Protein AF-A0A925JQT7-F1 (afdb_monomer)

Solvent-accessible surface area (backbone atoms only — not comparable to full-atom values): 4454 Å² total; per-residue (Å²): 122,68,64,64,55,52,50,47,62,68,36,48,61,48,50,68,44,87,50,96,82,28,62,66,55,18,55,50,37,51,52,48,51,51,51,51,51,50,52,48,55,46,46,69,53,46,52,60,52,50,50,55,53,49,52,55,49,49,55,54,51,46,60,72,73,51,84,83,79,84,86,82,82,90,122

Structure (mmCIF, N/CA/C/O backbone):
data_AF-A0A925JQT7-F1
#
_entry.id   AF-A0A925JQT7-F1
#
loop_
_atom_site.group_PDB
_atom_site.id
_atom_site.type_symbol
_atom_site.label_atom_id
_atom_site.label_alt_id
_atom_site.label_comp_id
_atom_site.label_asym_id
_atom_site.label_entity_id
_atom_site.label_seq_id
_atom_site.pdbx_PDB_ins_code
_atom_site.Cartn_x
_atom_site.Cartn_y
_atom_site.Cartn_z
_atom_site.occupancy
_atom_site.B_iso_or_equiv
_atom_site.auth_seq_id
_atom_site.auth_comp_id
_atom_site.auth_asym_id
_atom_site.auth_atom_id
_atom_site.pdbx_PDB_model_num
ATOM 1 N N . MET A 1 1 ? -1.547 8.906 -1.722 1.00 71.38 1 MET A N 1
ATOM 2 C CA . MET A 1 1 ? -1.178 8.023 -2.853 1.00 71.38 1 MET A CA 1
ATOM 3 C C . MET A 1 1 ? -0.049 8.549 -3.730 1.00 71.38 1 MET A C 1
ATOM 5 O O . MET A 1 1 ? 0.236 7.956 -4.752 1.00 71.38 1 MET A O 1
ATOM 9 N N . MET A 1 2 ? 0.678 9.587 -3.317 1.00 88.56 2 MET A N 1
ATOM 10 C CA . MET A 1 2 ? 1.779 10.150 -4.105 1.00 88.56 2 MET A CA 1
ATOM 11 C C . MET A 1 2 ? 3.023 9.241 -4.155 1.00 88.56 2 MET A C 1
ATOM 13 O O . MET A 1 2 ? 3.681 9.141 -5.184 1.00 88.56 2 MET A O 1
ATOM 17 N N . THR A 1 3 ? 3.309 8.528 -3.061 1.00 87.88 3 THR A N 1
ATOM 18 C CA . THR A 1 3 ? 4.516 7.706 -2.879 1.00 87.88 3 THR A CA 1
ATOM 19 C C . THR A 1 3 ? 4.556 6.455 -3.758 1.00 87.88 3 THR A C 1
ATOM 21 O O . THR A 1 3 ? 5.583 6.197 -4.378 1.00 87.88 3 THR A O 1
ATOM 24 N N . THR A 1 4 ? 3.456 5.703 -3.873 1.00 86.50 4 THR A N 1
ATOM 25 C CA . THR A 1 4 ? 3.418 4.477 -4.695 1.00 86.50 4 THR A CA 1
ATOM 26 C C . THR A 1 4 ? 3.582 4.787 -6.182 1.00 86.50 4 THR A C 1
ATOM 28 O O . THR A 1 4 ? 4.380 4.142 -6.853 1.00 86.50 4 THR A O 1
ATOM 31 N N . PHE A 1 5 ? 2.891 5.812 -6.694 1.00 85.06 5 PHE A N 1
ATOM 32 C CA . PHE A 1 5 ? 3.025 6.215 -8.097 1.00 85.06 5 PHE A CA 1
ATOM 33 C C . PHE A 1 5 ? 4.433 6.725 -8.417 1.00 85.06 5 PHE A C 1
ATOM 35 O O . PHE A 1 5 ? 5.000 6.323 -9.428 1.00 85.06 5 PHE A O 1
ATOM 42 N N . ALA A 1 6 ? 5.028 7.542 -7.542 1.00 88.81 6 ALA A N 1
ATOM 43 C CA . ALA A 1 6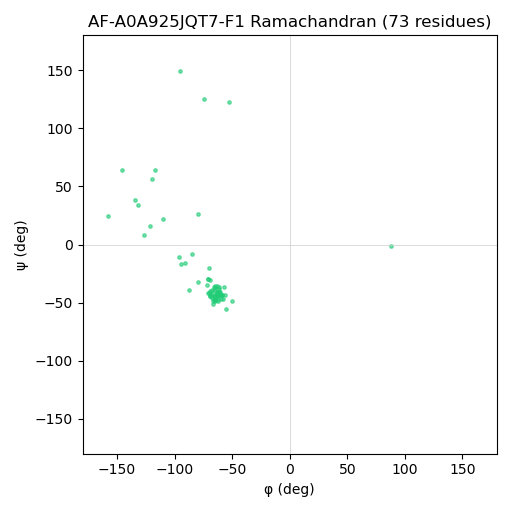 ? 6.403 8.004 -7.718 1.00 88.81 6 ALA A CA 1
ATOM 44 C C . ALA A 1 6 ? 7.407 6.837 -7.748 1.00 88.81 6 ALA A C 1
ATOM 46 O O . ALA A 1 6 ? 8.315 6.826 -8.577 1.00 88.81 6 ALA A O 1
ATOM 47 N N . MET A 1 7 ? 7.219 5.830 -6.890 1.00 88.94 7 MET A N 1
ATOM 48 C CA . MET A 1 7 ? 8.086 4.652 -6.845 1.00 88.94 7 MET A CA 1
ATOM 49 C C . MET A 1 7 ? 7.942 3.775 -8.098 1.00 88.94 7 MET A C 1
ATOM 51 O O . MET A 1 7 ? 8.952 3.375 -8.672 1.00 88.94 7 MET A O 1
ATOM 55 N N . ILE A 1 8 ? 6.713 3.538 -8.573 1.00 85.00 8 ILE A N 1
ATOM 56 C CA . ILE A 1 8 ? 6.462 2.782 -9.812 1.00 85.00 8 ILE A CA 1
ATOM 57 C C . ILE A 1 8 ? 7.076 3.504 -11.017 1.00 85.00 8 ILE A C 1
ATOM 59 O O . ILE A 1 8 ? 7.793 2.882 -11.796 1.00 85.00 8 ILE A O 1
ATOM 63 N N . LEU A 1 9 ? 6.857 4.815 -11.149 1.00 85.56 9 LEU A N 1
ATOM 64 C CA . LEU A 1 9 ? 7.409 5.607 -12.254 1.00 85.56 9 LEU A CA 1
ATOM 65 C C . LEU A 1 9 ? 8.944 5.699 -12.201 1.00 85.56 9 LEU A C 1
ATOM 67 O O . LEU A 1 9 ? 9.590 5.640 -13.243 1.00 85.56 9 LEU A O 1
ATOM 71 N N . GLY A 1 10 ? 9.537 5.788 -11.006 1.00 85.56 10 GLY A N 1
ATOM 72 C CA . GLY A 1 10 ? 10.993 5.806 -10.826 1.00 85.56 10 GLY A CA 1
ATOM 73 C C . GLY A 1 10 ? 11.674 4.461 -11.106 1.00 85.56 10 GLY A C 1
ATOM 74 O O . GLY A 1 10 ? 12.822 4.435 -11.547 1.00 85.56 10 GLY A O 1
ATOM 75 N N . MET A 1 11 ? 10.974 3.342 -10.890 1.00 84.00 11 MET A N 1
ATOM 76 C CA . MET A 1 11 ? 11.478 1.990 -11.172 1.00 84.00 11 MET A CA 1
ATOM 77 C C . MET A 1 11 ? 11.135 1.493 -12.583 1.00 84.00 11 MET A C 1
ATOM 79 O O . MET A 1 11 ? 11.777 0.561 -13.065 1.00 84.00 11 MET A O 1
ATOM 83 N N . LEU A 1 12 ? 10.193 2.138 -13.275 1.00 82.44 12 LEU A N 1
ATOM 84 C CA . LEU A 1 12 ? 9.811 1.838 -14.658 1.00 82.44 12 LEU A CA 1
ATOM 85 C C . LEU A 1 12 ? 11.011 1.753 -15.631 1.00 82.44 12 LEU A C 1
ATOM 87 O O . LEU A 1 12 ? 11.110 0.757 -16.348 1.00 82.44 12 LEU A O 1
ATOM 91 N N . PRO A 1 13 ? 11.967 2.712 -15.654 1.00 79.44 13 PRO A N 1
ATOM 92 C CA . PRO A 1 13 ? 13.131 2.605 -16.536 1.00 79.44 13 PRO A CA 1
ATOM 93 C C . PRO A 1 13 ? 14.114 1.509 -16.095 1.00 79.44 13 PRO A C 1
ATOM 95 O O . PRO A 1 13 ? 14.766 0.899 -16.939 1.00 79.44 13 PRO A O 1
ATOM 98 N N . LEU A 1 14 ? 14.201 1.211 -14.791 1.00 79.31 14 LEU A N 1
ATOM 99 C CA . LEU A 1 14 ? 15.040 0.123 -14.271 1.00 79.31 14 LEU A CA 1
ATOM 100 C C . LEU A 1 14 ? 14.501 -1.246 -14.705 1.00 79.31 14 LEU A C 1
ATOM 102 O O . LEU A 1 14 ? 15.284 -2.110 -15.099 1.00 79.31 14 LEU A O 1
ATOM 106 N N . ALA A 1 15 ? 13.176 -1.407 -14.710 1.00 76.75 15 ALA A N 1
ATOM 107 C CA . ALA A 1 15 ? 12.488 -2.607 -15.183 1.00 76.75 15 ALA A CA 1
ATOM 108 C C . ALA A 1 15 ? 12.561 -2.796 -16.714 1.00 76.75 15 ALA A C 1
ATOM 110 O O . ALA A 1 15 ? 12.389 -3.904 -17.216 1.00 76.75 15 ALA A O 1
ATOM 111 N N . TYR A 1 16 ? 12.829 -1.737 -17.485 1.00 78.44 16 TYR A N 1
ATOM 112 C CA . TYR A 1 16 ? 13.006 -1.833 -18.942 1.00 78.44 16 TYR A CA 1
ATOM 113 C C . TYR A 1 16 ? 14.481 -1.939 -19.371 1.00 78.44 16 TYR A C 1
ATOM 115 O O . TYR A 1 16 ? 14.788 -2.240 -20.526 1.00 78.44 16 TYR A O 1
ATOM 123 N N . SER A 1 17 ? 15.421 -1.707 -18.450 1.00 75.06 17 SER A N 1
ATOM 124 C CA . SER A 1 17 ? 16.855 -1.718 -18.750 1.00 75.06 17 SER A CA 1
ATOM 125 C C . SER A 1 17 ? 17.403 -3.144 -18.952 1.00 75.06 17 SER A C 1
ATOM 127 O O . SER A 1 17 ? 17.274 -4.007 -18.080 1.00 75.06 17 SER A O 1
ATOM 129 N N . HIS A 1 18 ? 18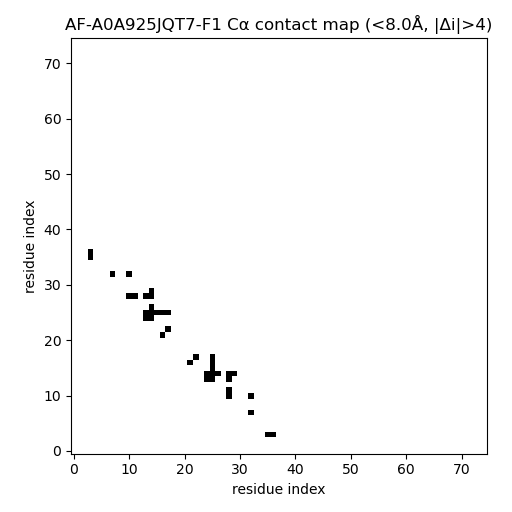.041 -3.379 -20.106 1.00 66.06 18 HIS A N 1
ATOM 130 C CA . H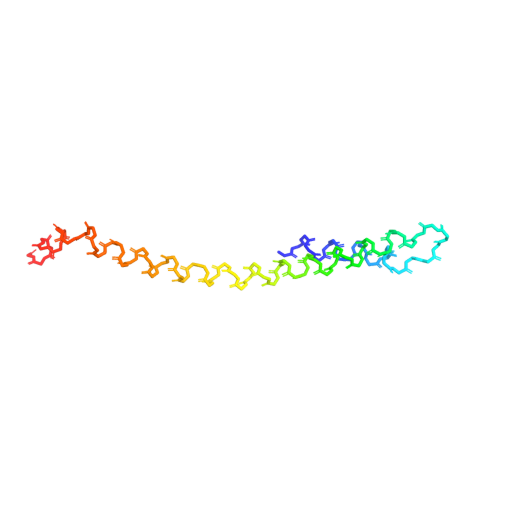IS A 1 18 ? 18.629 -4.662 -20.537 1.00 66.06 18 HIS A CA 1
ATOM 131 C C . HIS A 1 18 ? 20.144 -4.526 -20.782 1.00 66.06 18 HIS A C 1
ATOM 133 O O . HIS A 1 18 ? 20.640 -4.756 -21.882 1.00 66.06 18 HIS A O 1
ATOM 139 N N . SER A 1 19 ? 20.88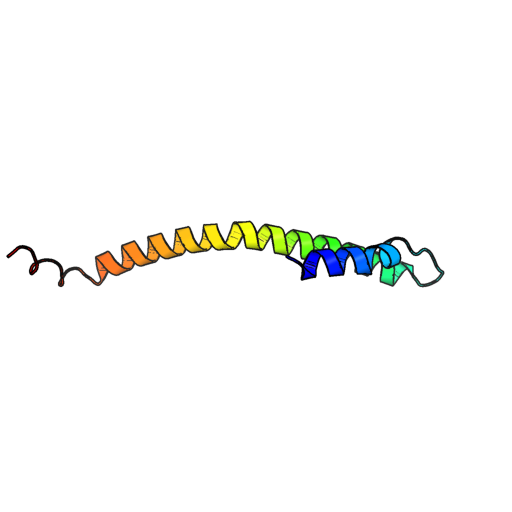6 -4.079 -19.769 1.00 73.19 19 SER A N 1
ATOM 140 C CA . SER A 1 19 ? 22.351 -3.991 -19.820 1.00 73.19 19 SER A CA 1
ATOM 141 C C . SER A 1 19 ? 22.976 -5.248 -19.189 1.00 73.19 19 SER A C 1
ATOM 143 O O . SER A 1 19 ? 22.381 -5.805 -18.265 1.00 73.19 19 SER A O 1
ATOM 145 N N . PRO A 1 20 ? 24.166 -5.718 -19.609 1.00 67.19 20 PRO A N 1
ATOM 146 C CA . PRO A 1 20 ? 24.842 -6.835 -18.947 1.00 67.19 20 PRO A CA 1
ATOM 147 C C . PRO A 1 20 ? 24.978 -6.582 -17.433 1.00 67.19 20 PRO A C 1
ATOM 149 O O . PRO A 1 20 ? 25.512 -5.557 -17.012 1.00 67.19 20 PRO A O 1
ATOM 152 N N . GLY A 1 21 ? 24.439 -7.487 -16.608 1.00 74.00 21 GLY A N 1
ATOM 153 C CA . GLY A 1 21 ? 24.373 -7.331 -15.146 1.00 74.00 21 GLY A CA 1
ATOM 154 C C . GLY A 1 21 ? 23.138 -6.587 -14.604 1.00 74.00 21 GLY A C 1
ATOM 155 O O . GLY A 1 21 ? 22.990 -6.471 -13.386 1.00 74.00 21 GLY A O 1
ATOM 156 N N . SER A 1 22 ? 22.222 -6.112 -15.458 1.00 76.38 22 SER A N 1
ATOM 157 C CA . SER A 1 22 ? 20.958 -5.487 -15.028 1.00 76.38 22 SER A CA 1
ATOM 158 C C . SER A 1 22 ? 19.833 -6.486 -14.755 1.00 76.38 22 SER A C 1
ATOM 160 O O . SER A 1 22 ? 18.818 -6.090 -14.191 1.00 76.38 22 SER A O 1
ATOM 162 N N . GLU A 1 23 ? 20.011 -7.771 -15.073 1.00 79.81 23 GLU A N 1
ATOM 163 C CA . GLU A 1 23 ? 18.991 -8.817 -14.890 1.00 79.81 23 GLU A CA 1
ATOM 164 C C . GLU A 1 23 ? 18.507 -8.914 -13.435 1.00 79.81 23 GLU A C 1
ATOM 166 O O . GLU A 1 23 ? 17.305 -8.919 -13.174 1.00 79.81 23 GLU A O 1
ATOM 171 N N . PHE A 1 24 ? 19.434 -8.865 -12.471 1.00 81.62 24 PHE A N 1
ATOM 172 C CA . PHE A 1 24 ? 19.101 -8.847 -11.042 1.00 81.62 24 PHE A CA 1
ATOM 173 C C . PHE A 1 24 ? 18.306 -7.601 -10.635 1.00 81.62 24 PHE A C 1
ATOM 175 O O . PHE A 1 24 ? 17.343 -7.692 -9.874 1.00 81.62 24 PHE A O 1
ATOM 182 N N . LYS A 1 25 ? 18.688 -6.426 -11.151 1.00 83.81 25 LYS A N 1
ATOM 183 C CA . LYS A 1 25 ? 18.007 -5.158 -10.850 1.00 83.81 25 LYS A CA 1
ATOM 184 C C . LYS A 1 25 ? 16.611 -5.106 -11.464 1.00 83.81 25 LYS A C 1
ATOM 186 O O . LYS A 1 25 ? 15.682 -4.624 -10.821 1.00 83.81 25 LYS A O 1
ATOM 191 N N . ASN A 1 26 ? 16.473 -5.618 -12.682 1.00 85.00 26 ASN A N 1
ATOM 192 C CA . ASN A 1 26 ? 15.212 -5.685 -13.402 1.00 85.00 26 ASN A CA 1
ATOM 193 C C . ASN A 1 26 ? 14.236 -6.646 -12.698 1.00 85.00 26 ASN A C 1
ATOM 195 O O . ASN A 1 26 ? 13.119 -6.255 -12.356 1.00 85.00 26 ASN A O 1
ATOM 199 N N . GLY A 1 27 ? 14.698 -7.853 -12.347 1.00 86.81 27 GLY A N 1
ATOM 200 C CA . GLY A 1 27 ? 13.904 -8.814 -11.576 1.00 86.81 27 GLY A CA 1
ATOM 201 C C . GLY A 1 27 ? 13.457 -8.264 -10.218 1.00 86.81 27 GLY A C 1
ATOM 202 O O . GLY A 1 27 ? 12.285 -8.372 -9.856 1.00 86.81 27 GLY A O 1
ATOM 203 N N . MET A 1 28 ? 14.354 -7.591 -9.490 1.00 89.25 28 MET A N 1
ATOM 204 C CA . MET A 1 28 ? 14.019 -6.942 -8.218 1.00 89.25 28 MET A CA 1
ATOM 205 C C . MET A 1 28 ? 12.972 -5.828 -8.386 1.00 89.25 28 MET A C 1
ATOM 207 O O . MET A 1 28 ? 12.052 -5.727 -7.572 1.00 89.25 28 MET A O 1
ATOM 211 N N . ALA A 1 29 ? 13.074 -5.011 -9.440 1.00 87.69 29 ALA A N 1
ATOM 212 C CA . ALA A 1 29 ? 12.116 -3.942 -9.719 1.00 87.69 29 ALA A CA 1
ATOM 213 C C . ALA A 1 29 ? 10.702 -4.489 -9.980 1.00 87.69 29 ALA A C 1
ATOM 215 O O . ALA A 1 29 ? 9.735 -3.977 -9.414 1.00 87.69 29 ALA A O 1
ATOM 216 N N . TRP A 1 30 ? 10.576 -5.568 -10.758 1.00 88.62 30 TRP A N 1
ATOM 217 C CA . TRP A 1 30 ? 9.288 -6.230 -10.999 1.00 88.62 30 TRP A CA 1
ATOM 218 C C . TRP A 1 30 ? 8.638 -6.757 -9.716 1.00 88.62 30 TRP A C 1
ATOM 220 O O . TRP A 1 30 ? 7.439 -6.551 -9.505 1.00 88.62 30 TRP A O 1
ATOM 230 N N . VAL A 1 31 ? 9.423 -7.378 -8.829 1.00 92.12 31 VAL A N 1
ATOM 231 C CA . VAL A 1 31 ? 8.930 -7.873 -7.531 1.00 92.12 31 VAL A CA 1
ATOM 232 C C . VAL A 1 31 ? 8.408 -6.726 -6.665 1.00 92.12 31 VAL A C 1
ATOM 234 O O . VAL A 1 31 ? 7.334 -6.842 -6.074 1.00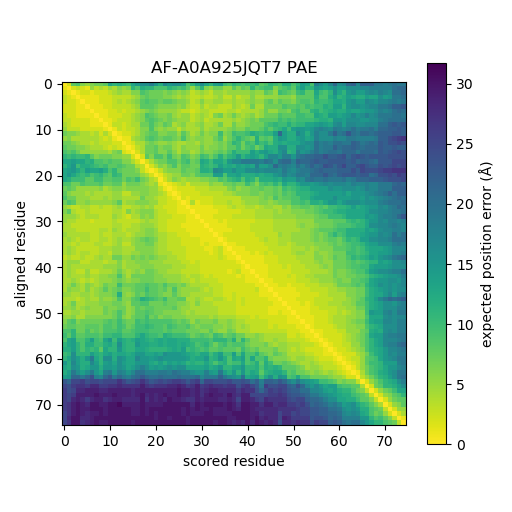 92.12 31 VAL A O 1
ATOM 237 N N . LEU A 1 32 ? 9.128 -5.602 -6.611 1.00 91.00 32 LEU A N 1
ATOM 238 C CA . LEU A 1 32 ? 8.713 -4.435 -5.831 1.00 91.00 32 LEU A CA 1
ATOM 239 C C . LEU A 1 32 ? 7.426 -3.811 -6.376 1.00 91.00 32 LEU A C 1
ATOM 241 O O . LEU A 1 32 ? 6.507 -3.552 -5.601 1.00 91.00 32 LEU A O 1
ATOM 245 N N . ILE A 1 33 ? 7.320 -3.619 -7.694 1.00 89.88 33 ILE A N 1
ATOM 246 C CA . ILE A 1 33 ? 6.114 -3.056 -8.323 1.00 89.88 33 ILE A CA 1
ATOM 247 C C . ILE A 1 33 ? 4.888 -3.924 -8.001 1.00 89.88 33 ILE A C 1
ATOM 249 O O . ILE A 1 33 ? 3.853 -3.401 -7.571 1.00 89.88 33 ILE A O 1
ATOM 253 N N . GLY A 1 34 ? 5.011 -5.246 -8.140 1.00 91.31 34 GLY A N 1
ATOM 254 C CA . GLY A 1 34 ? 3.937 -6.183 -7.810 1.00 91.31 34 GLY A CA 1
ATOM 255 C C . GLY A 1 34 ? 3.593 -6.190 -6.318 1.00 91.31 34 GLY A C 1
ATOM 256 O O . GLY A 1 34 ? 2.427 -6.044 -5.947 1.00 91.31 34 GLY A O 1
ATOM 257 N N . GLY A 1 35 ? 4.601 -6.298 -5.450 1.00 92.25 35 GLY A N 1
ATOM 258 C CA . GLY A 1 35 ? 4.416 -6.391 -3.999 1.00 92.25 35 GLY A CA 1
ATOM 259 C C . GLY A 1 35 ? 3.815 -5.130 -3.379 1.00 92.25 35 GLY A C 1
ATOM 260 O O . GLY A 1 35 ? 2.940 -5.220 -2.512 1.00 92.25 35 GLY A O 1
ATOM 261 N N . LEU A 1 36 ? 4.226 -3.954 -3.856 1.00 91.12 36 LEU A N 1
ATOM 262 C CA . LEU A 1 36 ? 3.696 -2.670 -3.396 1.00 91.12 36 LEU A CA 1
ATOM 263 C C . LEU A 1 36 ? 2.260 -2.458 -3.864 1.00 91.12 36 LEU A C 1
ATOM 265 O O . LEU A 1 36 ? 1.422 -2.025 -3.075 1.00 91.12 36 LEU A O 1
ATOM 269 N N . THR A 1 37 ? 1.956 -2.813 -5.114 1.00 91.44 37 THR A N 1
ATOM 270 C CA . THR A 1 37 ? 0.586 -2.742 -5.639 1.00 91.44 37 THR A CA 1
ATOM 271 C C . THR A 1 37 ? -0.330 -3.700 -4.879 1.00 91.44 37 THR A C 1
ATOM 273 O O . THR A 1 37 ? -1.404 -3.299 -4.430 1.00 91.44 37 THR A O 1
ATOM 276 N N . SER A 1 38 ? 0.123 -4.935 -4.646 1.00 94.00 38 SER A N 1
ATOM 277 C CA . SER A 1 38 ? -0.626 -5.936 -3.883 1.00 94.00 38 SER A CA 1
ATOM 278 C C . SER A 1 38 ? -0.857 -5.493 -2.438 1.00 94.00 38 SER A C 1
ATOM 280 O O . SER A 1 38 ? -1.991 -5.528 -1.972 1.00 94.00 38 SER A O 1
ATOM 282 N N . SER A 1 39 ? 0.175 -5.020 -1.730 1.00 91.94 39 SER A N 1
ATOM 283 C CA . SER A 1 39 ? 0.038 -4.531 -0.346 1.00 91.94 39 SER A CA 1
ATOM 284 C C . SER A 1 39 ? -0.867 -3.307 -0.247 1.00 91.94 39 SER A C 1
ATOM 286 O O . SER A 1 39 ? -1.615 -3.160 0.722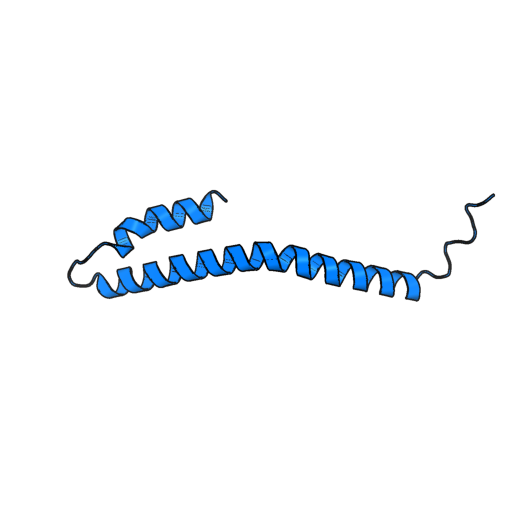 1.00 91.94 39 SER A O 1
ATOM 288 N N . PHE A 1 40 ? -0.826 -2.430 -1.250 1.00 91.75 40 PHE A N 1
ATOM 289 C CA . PHE A 1 40 ? -1.672 -1.249 -1.287 1.00 91.75 40 PHE A CA 1
ATOM 290 C C . PHE A 1 40 ? -3.153 -1.613 -1.450 1.00 91.75 40 PHE A C 1
ATOM 292 O O . PHE A 1 40 ? -3.978 -1.194 -0.634 1.00 91.75 40 PHE A O 1
ATOM 299 N N . LEU A 1 41 ? -3.481 -2.440 -2.447 1.00 94.25 41 LEU A N 1
ATOM 300 C CA . LEU A 1 41 ? -4.847 -2.931 -2.651 1.00 94.25 41 LEU A CA 1
ATOM 301 C C . LEU A 1 41 ? -5.330 -3.745 -1.451 1.00 94.25 41 LEU A C 1
ATOM 303 O O . LEU A 1 41 ? -6.465 -3.577 -1.003 1.00 94.25 41 LEU A O 1
ATOM 307 N N . PHE A 1 42 ? -4.445 -4.572 -0.892 1.00 95.06 42 PHE A N 1
ATOM 308 C CA . PHE A 1 42 ? -4.741 -5.344 0.302 1.00 95.06 42 PHE A CA 1
ATOM 309 C C . PHE A 1 42 ? -5.083 -4.426 1.468 1.00 95.06 42 PHE A C 1
ATOM 311 O O . PHE A 1 42 ? -6.113 -4.631 2.082 1.00 95.06 42 PHE A O 1
ATOM 318 N N . THR A 1 43 ? -4.308 -3.372 1.734 1.00 94.44 43 THR A N 1
ATOM 319 C CA . THR A 1 43 ? -4.592 -2.432 2.833 1.00 94.44 43 THR A CA 1
ATOM 320 C C . THR A 1 43 ? -5.916 -1.696 2.627 1.00 94.44 43 THR A C 1
ATOM 322 O O . THR A 1 43 ? -6.707 -1.594 3.564 1.00 94.44 43 THR A O 1
ATOM 325 N N . LEU A 1 44 ? -6.192 -1.228 1.405 1.00 93.31 44 LEU A N 1
ATOM 326 C CA . LEU A 1 44 ? -7.442 -0.538 1.071 1.00 93.31 44 LEU A CA 1
ATOM 327 C C . LEU A 1 44 ? -8.675 -1.400 1.384 1.00 93.31 44 LEU A C 1
ATOM 329 O O . LEU A 1 44 ? -9.689 -0.877 1.836 1.00 93.31 44 LEU A O 1
ATOM 333 N N . PHE A 1 45 ? -8.580 -2.713 1.166 1.00 95.44 45 PHE A N 1
ATOM 334 C CA . PHE A 1 45 ? -9.653 -3.662 1.455 1.00 95.44 45 PHE A CA 1
ATOM 335 C C . PHE A 1 45 ? -9.628 -4.190 2.900 1.00 95.44 45 PHE A C 1
ATOM 337 O O . PHE A 1 45 ? -10.670 -4.344 3.534 1.00 95.44 45 PHE A O 1
ATOM 344 N N . LEU A 1 46 ? -8.440 -4.451 3.441 1.00 95.75 46 LEU A N 1
ATOM 345 C CA . LEU A 1 46 ? -8.223 -5.038 4.759 1.00 95.75 46 LEU A CA 1
ATOM 346 C C . LEU A 1 46 ? -8.655 -4.078 5.862 1.00 95.75 46 LEU A C 1
ATOM 348 O O . LEU A 1 46 ? -9.358 -4.495 6.774 1.00 95.75 46 LEU A O 1
ATOM 352 N N . VAL A 1 47 ? -8.268 -2.802 5.778 1.00 95.69 47 VAL A N 1
ATOM 353 C CA . VAL A 1 47 ? -8.590 -1.798 6.802 1.00 95.69 47 VAL A CA 1
ATOM 354 C C . VAL A 1 47 ? -10.100 -1.710 7.063 1.00 95.69 47 VAL A C 1
ATOM 356 O O . VAL A 1 47 ? -10.487 -1.923 8.210 1.00 95.69 47 VAL A O 1
ATOM 359 N N . PRO A 1 48 ? -10.986 -1.472 6.072 1.00 92.88 48 PRO A N 1
ATOM 360 C CA . PRO A 1 48 ? -12.423 -1.394 6.336 1.00 92.88 48 PRO A CA 1
ATOM 361 C C . PRO A 1 48 ? -13.004 -2.725 6.824 1.00 92.88 48 PRO A C 1
ATOM 363 O O . PRO A 1 48 ? -13.871 -2.725 7.696 1.00 92.88 48 PRO A O 1
ATOM 366 N N . ASN A 1 49 ? -12.513 -3.857 6.312 1.00 95.06 49 ASN A N 1
ATOM 367 C CA . ASN A 1 49 ? -12.986 -5.177 6.723 1.00 95.06 49 ASN A CA 1
ATOM 368 C C . ASN A 1 49 ? -12.657 -5.451 8.200 1.00 95.06 49 ASN A C 1
ATOM 370 O O . ASN A 1 49 ? -13.533 -5.802 8.990 1.00 95.06 49 ASN A O 1
ATOM 374 N N . VAL A 1 50 ? -11.411 -5.183 8.596 1.00 96.00 50 VAL A N 1
ATOM 375 C CA . VAL A 1 50 ? -10.956 -5.299 9.984 1.00 96.00 50 VAL A CA 1
ATOM 376 C C . VAL A 1 50 ? -11.718 -4.329 10.884 1.00 96.00 50 VAL A C 1
ATOM 378 O O . VAL A 1 50 ? -12.192 -4.748 11.937 1.00 96.00 50 VAL A O 1
ATOM 381 N N . TYR A 1 51 ? -11.906 -3.072 10.471 1.00 94.81 51 TYR A N 1
ATOM 382 C CA . TYR A 1 51 ? -12.688 -2.102 11.246 1.00 94.81 51 TYR A CA 1
ATOM 383 C C . TYR A 1 51 ? -14.122 -2.575 11.485 1.00 94.81 51 TYR A C 1
ATOM 385 O O . TYR A 1 51 ? -14.610 -2.489 12.608 1.00 94.81 51 TYR A O 1
ATOM 393 N N . TRP A 1 52 ? -14.782 -3.127 10.466 1.00 93.94 52 TRP A N 1
ATOM 394 C CA . TRP A 1 52 ? -16.145 -3.639 10.601 1.00 93.94 52 TRP A CA 1
ATOM 395 C C . TRP A 1 52 ? -16.233 -4.814 11.584 1.00 93.94 52 TRP A C 1
ATOM 397 O O . TRP A 1 52 ? -17.152 -4.889 12.403 1.00 93.94 52 TRP A O 1
ATOM 407 N N . VAL A 1 53 ? -15.252 -5.720 11.545 1.00 94.19 53 VAL A N 1
ATOM 408 C CA . VAL A 1 53 ? -15.169 -6.849 12.482 1.00 94.19 53 VAL A CA 1
ATOM 409 C C . VAL A 1 53 ? -14.919 -6.360 13.909 1.00 94.19 53 VAL A C 1
ATOM 411 O O . VAL A 1 53 ? -15.606 -6.803 14.833 1.00 94.19 53 VAL A O 1
ATOM 414 N N . VAL A 1 54 ? -13.970 -5.439 14.094 1.00 94.50 54 VAL A N 1
ATOM 415 C CA . VAL A 1 54 ? -13.602 -4.902 15.411 1.00 94.50 54 VAL A CA 1
ATOM 416 C C . VAL A 1 54 ? -14.747 -4.099 16.022 1.00 94.50 54 VAL A C 1
ATOM 418 O O . VAL A 1 54 ? -15.060 -4.328 17.186 1.00 94.50 54 VAL A O 1
ATOM 421 N N . ASP A 1 55 ? -15.419 -3.232 15.261 1.00 90.69 55 ASP A N 1
ATOM 422 C CA 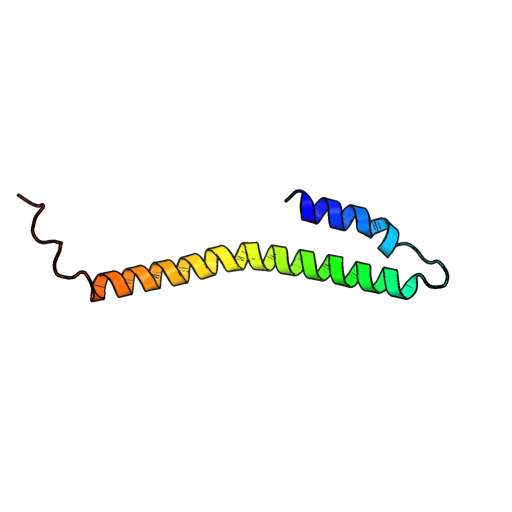. ASP A 1 55 ? -16.565 -2.448 15.745 1.00 90.69 55 ASP A CA 1
ATOM 423 C C . ASP A 1 55 ? -17.706 -3.360 16.225 1.00 90.69 55 ASP A C 1
ATOM 425 O O . ASP A 1 55 ? -18.246 -3.203 17.323 1.00 90.69 55 ASP A O 1
ATOM 429 N N . ARG A 1 56 ? -18.001 -4.423 15.468 1.00 86.62 56 ARG A N 1
ATOM 430 C CA . ARG A 1 56 ? -19.018 -5.412 15.849 1.00 86.62 56 ARG A CA 1
ATOM 431 C C . ARG A 1 56 ? -18.633 -6.188 17.110 1.00 86.62 56 ARG A C 1
ATOM 433 O O . ARG A 1 56 ? -19.498 -6.488 17.940 1.00 86.62 56 ARG A O 1
ATOM 440 N N . LEU A 1 57 ? -17.349 -6.511 17.264 1.00 86.81 57 LEU A N 1
ATOM 441 C CA . LEU A 1 57 ? -16.823 -7.176 18.454 1.00 86.81 57 LEU A CA 1
ATOM 442 C C . LEU A 1 57 ? -16.870 -6.236 19.667 1.00 86.81 57 LEU A C 1
ATOM 444 O O . LEU A 1 57 ? -17.364 -6.631 20.724 1.00 86.81 57 LEU A O 1
ATOM 448 N N . GLN A 1 58 ? -16.462 -4.977 19.495 1.00 85.31 58 GLN A N 1
ATOM 449 C CA . GLN A 1 58 ? -16.503 -3.940 20.523 1.00 85.31 58 GLN A CA 1
ATOM 450 C C . GLN A 1 58 ? -17.939 -3.673 20.980 1.00 85.31 58 GLN A C 1
ATOM 452 O O . GLN A 1 58 ? -18.185 -3.612 22.182 1.00 85.31 58 GLN A O 1
ATOM 457 N N . ALA A 1 59 ? -18.906 -3.600 20.060 1.00 83.25 59 ALA A N 1
ATOM 458 C CA . ALA A 1 59 ? -20.323 -3.441 20.386 1.00 83.25 59 ALA A CA 1
ATOM 459 C C . ALA A 1 59 ? -20.867 -4.619 21.211 1.00 83.25 59 ALA A C 1
ATOM 461 O O . ALA A 1 59 ? -21.651 -4.418 22.142 1.00 83.25 59 ALA A O 1
ATOM 462 N N . LYS A 1 60 ? -20.439 -5.851 20.909 1.00 80.06 60 LYS A N 1
ATOM 463 C CA . LYS A 1 60 ? -20.847 -7.052 21.653 1.00 80.06 60 LYS A CA 1
ATOM 464 C C . LYS A 1 60 ? -20.216 -7.093 23.048 1.00 80.06 60 LYS A C 1
ATOM 466 O O . LYS A 1 60 ? -20.913 -7.370 24.019 1.00 80.06 60 LYS A O 1
ATOM 471 N N . VAL A 1 61 ? -18.936 -6.738 23.158 1.00 82.81 61 VAL A N 1
ATOM 472 C CA . VAL A 1 61 ? -18.203 -6.660 24.431 1.00 82.81 61 VAL A CA 1
ATOM 473 C C . VAL A 1 61 ? -18.735 -5.525 25.317 1.00 82.81 61 VAL A C 1
ATOM 475 O O . VAL A 1 61 ? -18.960 -5.741 26.505 1.00 82.81 61 VAL A O 1
ATOM 478 N N . ARG A 1 62 ? -19.047 -4.348 24.753 1.00 80.19 62 ARG A N 1
ATOM 479 C CA . ARG A 1 62 ? -19.688 -3.235 25.482 1.00 80.19 62 ARG A CA 1
ATOM 480 C C . ARG A 1 62 ? -21.061 -3.606 26.035 1.00 80.19 62 ARG A C 1
ATOM 482 O O . ARG A 1 62 ? -21.398 -3.164 27.122 1.00 80.19 62 ARG A O 1
ATOM 489 N N . ARG A 1 63 ? -21.852 -4.410 25.319 1.00 75.31 63 ARG 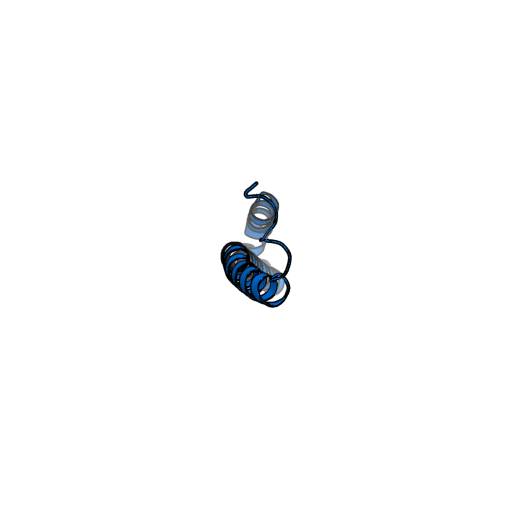A N 1
ATOM 490 C CA . ARG A 1 63 ? -23.148 -4.898 25.826 1.00 75.31 63 ARG A CA 1
ATOM 491 C C . ARG A 1 63 ? -22.994 -5.895 26.974 1.00 75.31 63 ARG A C 1
ATOM 493 O O . ARG A 1 63 ? -23.855 -5.935 27.839 1.00 75.31 63 ARG A O 1
ATOM 500 N N . LEU A 1 64 ? -21.908 -6.669 26.983 1.00 74.94 64 LEU A N 1
ATOM 501 C CA . LEU A 1 64 ? -21.609 -7.624 28.052 1.00 74.94 64 LEU A CA 1
ATOM 502 C C . LEU A 1 64 ? -21.005 -6.948 29.295 1.00 74.94 64 LEU A C 1
ATOM 504 O O . LEU A 1 64 ? -21.273 -7.400 30.400 1.00 74.94 64 LEU A O 1
ATOM 508 N N . MET A 1 65 ? -20.240 -5.861 29.133 1.00 70.75 65 MET A N 1
ATOM 509 C CA . MET A 1 65 ? -19.662 -5.100 30.256 1.00 70.75 65 MET A CA 1
ATOM 510 C C . MET A 1 65 ? -20.492 -3.885 30.716 1.00 70.75 65 MET A C 1
ATOM 512 O O . MET A 1 65 ? -20.248 -3.377 31.801 1.00 70.75 65 MET A O 1
ATOM 516 N N . GLY A 1 66 ? -21.448 -3.392 29.922 1.00 59.88 66 GLY A N 1
ATOM 517 C CA . GLY A 1 66 ? -22.120 -2.099 30.139 1.00 59.88 66 GLY A CA 1
ATOM 518 C C . GLY A 1 66 ? -23.590 -2.150 30.566 1.00 59.88 66 GLY A C 1
ATOM 519 O O . GLY A 1 66 ? -24.302 -1.172 30.349 1.00 59.88 66 GLY A O 1
ATOM 520 N N . ASN A 1 67 ? -24.082 -3.253 31.139 1.00 54.25 67 ASN A N 1
ATOM 521 C CA . ASN A 1 67 ? -25.496 -3.379 31.530 1.00 54.25 67 ASN A CA 1
ATOM 522 C C . ASN A 1 67 ? -25.878 -2.685 32.862 1.00 54.25 67 ASN A C 1
ATOM 524 O O . ASN A 1 67 ? -26.850 -3.085 33.486 1.00 54.25 67 ASN A O 1
ATOM 528 N N . GLU A 1 68 ? -25.165 -1.636 33.288 1.00 56.62 68 GLU A N 1
ATOM 529 C CA . GLU A 1 68 ? -25.473 -0.871 34.518 1.00 56.62 68 GLU A CA 1
ATOM 530 C C . GLU A 1 68 ? -25.600 0.654 34.290 1.00 56.62 68 GLU A C 1
ATOM 532 O O . GLU A 1 68 ? -25.732 1.405 35.247 1.00 56.62 68 GLU A O 1
ATOM 537 N N . GLU A 1 69 ? -25.602 1.167 33.048 1.00 57.81 69 GLU A N 1
ATOM 538 C CA . GLU A 1 69 ? -25.624 2.633 32.821 1.00 57.81 69 GLU A CA 1
ATOM 539 C C . GLU A 1 69 ? -26.673 3.113 31.800 1.00 57.81 69 GLU A C 1
ATOM 541 O O . GLU A 1 69 ? -26.464 4.068 31.051 1.00 57.81 69 GLU A O 1
ATOM 546 N N . LYS A 1 70 ? -27.839 2.453 31.736 1.00 48.72 70 LYS A N 1
ATOM 547 C CA . LYS A 1 70 ? -28.963 2.915 30.894 1.00 48.72 70 LYS A CA 1
ATOM 548 C C . LYS A 1 70 ? -30.331 2.895 31.590 1.00 48.72 70 LYS A C 1
ATOM 550 O O . LYS A 1 70 ? -31.333 2.604 30.946 1.00 48.72 70 LYS A O 1
ATOM 555 N N . SER A 1 71 ? -30.381 3.250 32.880 1.00 53.19 71 SER A N 1
ATOM 556 C CA . SER A 1 71 ? -31.640 3.478 33.625 1.00 53.19 71 SER A CA 1
ATOM 557 C C . SER A 1 71 ? -31.777 4.886 34.237 1.00 53.19 71 SER A C 1
ATOM 559 O O . SER A 1 71 ? -32.620 5.091 35.102 1.00 53.19 71 SER A O 1
ATOM 561 N N . SER A 1 72 ? -30.980 5.877 33.815 1.00 52.22 72 SER A N 1
ATOM 562 C CA . SER A 1 72 ? -31.088 7.247 34.351 1.00 52.22 72 SER A CA 1
ATOM 563 C C . SER A 1 72 ? -30.788 8.319 33.302 1.00 52.22 72 SER A C 1
ATOM 565 O O . SER A 1 72 ? -29.788 9.024 33.372 1.00 52.22 72 SER A O 1
ATOM 567 N N . LYS A 1 73 ? -31.618 8.401 32.257 1.00 46.59 73 LYS A N 1
ATOM 568 C CA . LYS A 1 73 ? -31.768 9.637 31.455 1.00 46.59 73 LYS A CA 1
ATOM 569 C C . LYS A 1 73 ? -33.096 9.712 30.692 1.00 46.59 73 LYS A C 1
ATOM 571 O O . LYS A 1 73 ? -33.200 10.384 29.673 1.00 46.59 73 LYS A O 1
ATOM 576 N N . VAL A 1 74 ? -34.103 9.004 31.204 1.00 54.31 74 VAL A N 1
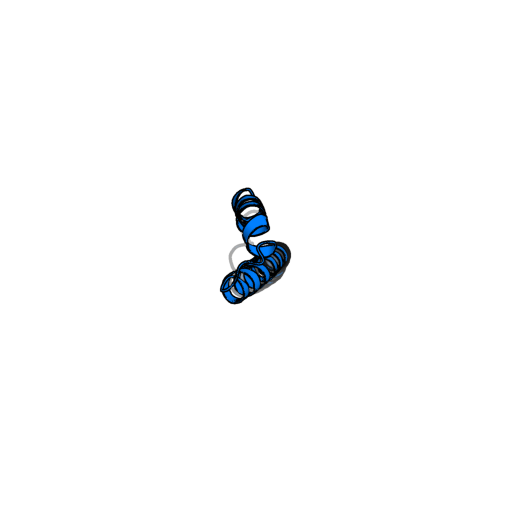ATOM 577 C CA . VAL A 1 74 ? -35.516 9.212 30.871 1.00 54.31 74 VAL A CA 1
ATOM 578 C C . VAL A 1 74 ? -36.209 9.635 32.168 1.00 54.31 74 VAL A C 1
ATOM 580 O O . VAL A 1 74 ? -36.988 8.875 32.730 1.00 54.31 74 VAL A O 1
ATOM 583 N N . VAL A 1 75 ? -35.817 10.794 32.700 1.00 48.41 75 VAL A N 1
ATOM 584 C CA . VAL A 1 75 ? -36.591 11.592 33.664 1.00 48.41 75 VAL A CA 1
ATOM 585 C C . VAL A 1 75 ? -36.368 13.049 33.298 1.00 48.41 75 VAL A C 1
ATOM 587 O O . VAL A 1 75 ? -35.184 13.398 33.079 1.00 48.41 75 VAL A O 1
#

Radius of gyration: 24.17 Å; Cα contacts (8 Å, |Δi|>4): 19; chains: 1; bounding box: 61×20×55 Å

Mean predicted aligned error: 10.33 Å

pLDDT: mean 81.59, std 13.31, range [46.59, 96.0]

Secondary structure (DSSP, 8-state):
-HHHHHHHHHHHHHHH---TT-HHHHHHHHHHHHHHHHHHHHHHHHHHHHHHHHHHHHHHHHHHH-TTSSSSS--

Sequence (75 aa):
MMTTFAMILGMLPLAYSHSPGSEFKNGMAWVLIGGLTSSFLFTLFLVPNVYWVVDRLQAKVRRLMGNEEKSSKVV

Foldseek 3Di:
DVVLVVLLVVCVVLLVDDDVVSPVSNVVSVCCNVVVVVVVVCCVVVVVVVVVVVVVVVVVVCVVVPPPPPPPDPD